Protein AF-A0A1I1B2F5-F1 (afdb_monomer_lite)

Secondary structure (DSSP, 8-state):
-PPPPHHHHHHHHHHHHHHHHHHHHHHHHHHHHHHHHHHTHHHHTT-EETTEEHHHHIIIIIHHHHHHHHHHHHHHHHHHHHHHHHTTT--

Radius of gyration: 19.72 Å; chains: 1; bounding box: 38×24×60 Å

Foldseek 3Di:
DDDPDPVVVVVVVVVVVLVVVLVVVLVVLLCCLVCCLVVCVVVQQVVADVNHRPSVCCVPPVVVVSVVVSVVSSVVSVVVVVVVVVVVVVD

Sequence (91 aa):
MDKPSPALQQRLDTHWHKTRRLTAILLAIWLLTGFLTVFFARELLHLNLFGWPLPFYMAAQGASLVYLAIIGLYAWRMRRLDRDFHAGEEA

Structure (mmCIF, N/CA/C/O backbone):
data_AF-A0A1I1B2F5-F1
#
_entry.id   AF-A0A1I1B2F5-F1
#
loop_
_atom_site.group_PDB
_atom_site.id
_atom_site.type_symbol
_atom_site.label_atom_id
_atom_site.label_alt_id
_atom_site.label_comp_id
_atom_site.label_asym_id
_atom_site.label_entity_id
_atom_site.label_seq_id
_atom_site.pdbx_PDB_ins_code
_atom_site.Cartn_x
_atom_site.Cartn_y
_atom_site.Cartn_z
_atom_site.occupancy
_atom_site.B_iso_or_equiv
_atom_site.auth_seq_id
_atom_site.auth_comp_id
_atom_site.auth_asym_id
_atom_site.auth_atom_id
_atom_site.pdbx_PDB_model_num
ATOM 1 N N . MET A 1 1 ? -8.058 -14.835 40.315 1.00 63.38 1 MET A N 1
ATOM 2 C CA . MET A 1 1 ? -7.923 -14.643 38.856 1.00 63.38 1 MET A CA 1
ATOM 3 C C . MET A 1 1 ? -9.322 -14.358 38.341 1.00 63.38 1 MET A C 1
ATOM 5 O O . MET A 1 1 ? -10.015 -15.273 37.907 1.00 63.38 1 MET A O 1
ATOM 9 N N . ASP A 1 2 ? -9.791 -13.130 38.543 1.00 65.50 2 ASP A N 1
ATOM 10 C CA . ASP A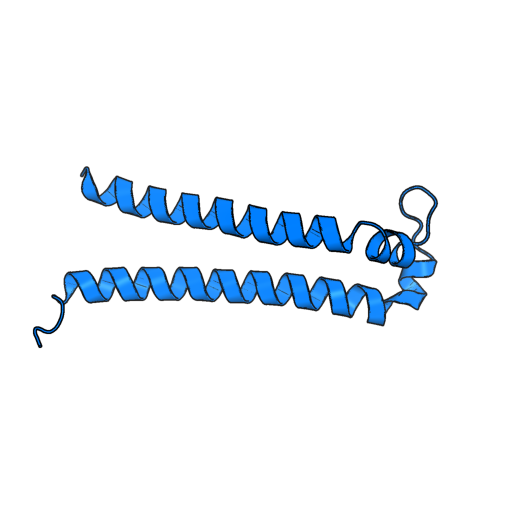 1 2 ? -11.169 -12.764 38.226 1.00 65.50 2 ASP A CA 1
ATOM 11 C C . ASP A 1 2 ? -11.353 -12.798 36.713 1.00 65.50 2 ASP A C 1
ATOM 13 O O . ASP A 1 2 ? -10.601 -12.175 35.961 1.00 65.50 2 ASP A O 1
ATOM 17 N N . LYS A 1 3 ? -12.309 -13.608 36.254 1.00 64.81 3 LYS A N 1
ATOM 18 C CA . LYS A 1 3 ? -12.645 -13.664 34.835 1.00 64.81 3 LYS A CA 1
ATOM 19 C C . LYS A 1 3 ? -13.214 -12.292 34.455 1.00 64.81 3 LYS A C 1
ATOM 21 O O . LYS A 1 3 ? -14.117 -11.823 35.149 1.00 64.81 3 LYS A O 1
ATOM 26 N N . PRO A 1 4 ? -12.702 -11.643 33.396 1.00 66.31 4 PRO A N 1
ATOM 27 C CA . PRO A 1 4 ? -13.222 -10.353 32.963 1.00 66.31 4 PRO A CA 1
ATOM 28 C C . PRO A 1 4 ? -14.728 -10.460 32.695 1.00 66.31 4 PRO A C 1
ATOM 30 O O . PRO A 1 4 ? -15.202 -11.494 32.221 1.00 66.31 4 PRO A O 1
ATOM 33 N N . SER A 1 5 ? -15.477 -9.405 33.028 1.00 75.50 5 SER A N 1
ATOM 34 C CA . SER A 1 5 ? -16.935 -9.370 32.872 1.00 75.50 5 SER A CA 1
ATOM 35 C C . SER A 1 5 ? -17.354 -9.680 31.421 1.00 75.50 5 SER A C 1
ATOM 37 O O . SER A 1 5 ? -16.633 -9.328 30.482 1.00 75.50 5 SER A O 1
ATOM 39 N N . PRO A 1 6 ? -18.516 -10.323 31.192 1.00 72.69 6 PRO A N 1
ATOM 40 C CA . PRO A 1 6 ? -18.930 -10.771 29.856 1.00 72.69 6 PRO A CA 1
ATOM 41 C C . PRO A 1 6 ? -19.045 -9.627 28.829 1.00 72.69 6 PRO A C 1
ATOM 43 O O . PRO A 1 6 ? -18.754 -9.823 27.651 1.00 72.69 6 PRO A O 1
ATOM 46 N N . ALA A 1 7 ? -19.372 -8.410 29.276 1.00 72.81 7 ALA A N 1
ATOM 47 C CA . ALA A 1 7 ? -19.378 -7.212 28.433 1.00 72.81 7 ALA A CA 1
ATOM 48 C C . ALA A 1 7 ? -17.968 -6.816 27.943 1.00 72.81 7 ALA A C 1
ATOM 50 O O . ALA A 1 7 ? -17.803 -6.399 26.797 1.00 72.81 7 ALA A O 1
ATOM 51 N N . LEU A 1 8 ? -16.931 -6.985 28.775 1.00 71.00 8 LEU A N 1
ATOM 52 C CA . LEU A 1 8 ? -15.546 -6.700 28.389 1.00 71.00 8 LEU A CA 1
ATOM 53 C C . LEU A 1 8 ? -15.034 -7.728 27.370 1.00 71.00 8 LEU A C 1
ATOM 55 O O . LEU A 1 8 ? -14.362 -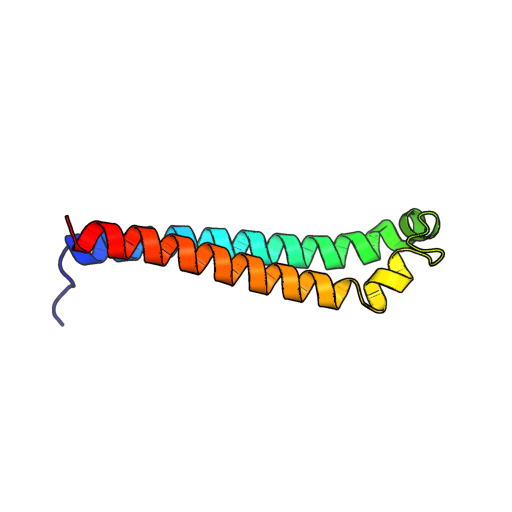7.355 26.410 1.00 71.00 8 LEU A O 1
ATOM 59 N N . GLN A 1 9 ? -15.407 -9.003 27.530 1.00 71.00 9 GLN A N 1
ATOM 60 C CA . GLN A 1 9 ? -15.061 -10.066 26.578 1.00 71.00 9 GLN A CA 1
ATOM 61 C C . GLN A 1 9 ? -15.639 -9.794 25.180 1.00 71.00 9 GLN A C 1
ATOM 63 O O . GLN A 1 9 ? -14.905 -9.858 24.197 1.00 71.00 9 GLN A O 1
ATOM 68 N N . GLN A 1 10 ? -16.905 -9.372 25.084 1.00 69.06 10 GLN A N 1
ATOM 69 C CA . GLN A 1 10 ? -17.523 -9.022 23.796 1.00 69.06 10 GLN A CA 1
ATOM 70 C C . GLN A 1 10 ? -16.847 -7.827 23.099 1.00 69.06 10 GLN A C 1
ATOM 72 O O . GLN A 1 10 ? -16.679 -7.837 21.872 1.00 69.06 10 GLN A O 1
ATOM 77 N N . ARG A 1 11 ? -16.428 -6.801 23.860 1.00 68.00 11 ARG A N 1
ATOM 78 C CA . ARG A 1 11 ? -15.673 -5.656 23.311 1.00 68.00 11 ARG A CA 1
ATOM 79 C C . ARG A 1 11 ? -14.310 -6.106 22.775 1.00 68.00 11 ARG A C 1
ATOM 81 O O . ARG A 1 11 ? -13.944 -5.716 21.666 1.00 68.00 11 ARG A O 1
ATOM 88 N N . LEU A 1 12 ? -13.599 -6.959 23.517 1.00 69.19 12 LEU A N 1
ATOM 89 C CA . LEU A 1 12 ? -12.297 -7.510 23.122 1.00 69.19 12 LEU A CA 1
ATOM 90 C C . LEU A 1 12 ? -12.384 -8.384 21.863 1.00 69.19 12 LEU A C 1
ATOM 92 O O . LEU A 1 12 ? -11.596 -8.178 20.940 1.00 69.19 12 LEU A O 1
ATOM 96 N N . ASP A 1 13 ? -13.363 -9.286 21.775 1.00 67.00 13 ASP A N 1
ATOM 97 C CA . ASP A 1 13 ? -13.553 -10.150 20.601 1.00 67.00 13 ASP A CA 1
ATOM 98 C C . ASP A 1 13 ? -13.871 -9.336 19.341 1.00 67.00 13 ASP A C 1
ATOM 100 O O . ASP A 1 13 ? -13.299 -9.556 18.267 1.00 67.00 13 ASP A O 1
ATOM 104 N N . THR A 1 14 ? -14.730 -8.321 19.469 1.00 68.75 14 THR A N 1
ATOM 105 C CA . THR A 1 14 ? -15.070 -7.431 18.350 1.00 68.75 14 THR A CA 1
ATOM 106 C C . THR A 1 14 ? -13.852 -6.630 17.874 1.00 68.75 14 THR A C 1
ATOM 108 O O . THR A 1 14 ? -13.652 -6.458 16.665 1.00 68.75 14 THR A O 1
ATOM 111 N N . HIS A 1 15 ? -13.007 -6.169 18.802 1.00 66.75 15 HIS A N 1
ATOM 112 C CA . HIS A 1 15 ? -11.745 -5.500 18.479 1.00 66.75 15 HIS A CA 1
ATOM 113 C C . HIS A 1 15 ? -10.767 -6.458 17.784 1.00 66.75 15 HIS A C 1
ATOM 115 O O . HIS A 1 15 ? -10.180 -6.119 16.754 1.00 66.75 15 HIS A O 1
ATOM 121 N N . TRP A 1 16 ? -10.652 -7.685 18.293 1.00 69.12 16 TRP A N 1
ATOM 122 C CA . TRP A 1 16 ? -9.753 -8.713 17.780 1.00 69.12 16 TRP A CA 1
ATOM 123 C C . TRP A 1 16 ? -10.068 -9.100 16.333 1.00 69.12 16 TRP A C 1
ATOM 125 O O . TRP A 1 16 ? -9.172 -9.125 15.483 1.00 69.12 16 TRP A O 1
ATOM 135 N N . HIS A 1 17 ? -11.343 -9.325 16.006 1.00 72.88 17 HIS A N 1
ATOM 136 C CA . HIS A 1 17 ? -11.756 -9.657 14.640 1.00 72.88 17 HIS A CA 1
ATOM 137 C C . HIS A 1 17 ? -11.450 -8.536 13.641 1.00 72.88 17 HIS A C 1
ATOM 139 O O . HIS A 1 17 ? -10.983 -8.802 12.527 1.00 72.88 17 HIS A O 1
ATOM 145 N N . LYS A 1 18 ? -11.679 -7.278 14.034 1.00 74.94 18 LYS A N 1
ATOM 146 C CA . LYS A 1 18 ? -11.404 -6.114 13.183 1.00 74.94 18 LYS A CA 1
ATOM 147 C C . LYS A 1 18 ? -9.903 -5.943 12.935 1.00 74.94 18 LYS A C 1
ATOM 149 O O . LYS A 1 18 ? -9.509 -5.783 11.778 1.00 74.94 18 LYS A O 1
ATOM 154 N N . THR A 1 19 ? -9.073 -6.043 13.973 1.00 76.56 19 THR A N 1
ATOM 155 C CA . THR A 1 19 ? -7.611 -5.961 13.839 1.00 76.56 19 THR A CA 1
ATOM 156 C C . THR A 1 19 ? -7.067 -7.110 12.993 1.00 76.56 19 THR A C 1
ATOM 158 O O . THR A 1 19 ? -6.278 -6.880 12.083 1.00 76.56 19 THR A O 1
ATOM 161 N N . ARG A 1 20 ? -7.555 -8.340 13.188 1.00 79.62 20 ARG A N 1
ATOM 162 C CA . ARG A 1 20 ? -7.106 -9.510 12.419 1.00 79.62 20 ARG A CA 1
ATOM 163 C C . ARG A 1 20 ? -7.419 -9.396 10.925 1.00 79.62 20 ARG A C 1
ATOM 165 O O . ARG A 1 20 ? -6.578 -9.734 10.095 1.00 79.62 20 ARG A O 1
ATOM 172 N N . ARG A 1 21 ? -8.598 -8.872 10.568 1.00 80.75 21 ARG A N 1
ATOM 173 C CA . ARG A 1 21 ? -8.950 -8.570 9.170 1.00 80.75 21 ARG A CA 1
ATOM 174 C C . ARG A 1 21 ? -8.043 -7.488 8.584 1.00 80.75 21 ARG A C 1
ATOM 176 O O . ARG A 1 21 ? -7.661 -7.585 7.422 1.00 80.75 21 ARG A O 1
ATOM 183 N N . LEU A 1 22 ? -7.688 -6.481 9.377 1.00 81.19 22 LEU A N 1
ATOM 184 C CA . LEU A 1 22 ? -6.756 -5.437 8.967 1.00 81.19 22 LEU A CA 1
ATOM 185 C C . LEU A 1 22 ? -5.377 -6.020 8.651 1.00 81.19 22 LEU A C 1
ATOM 187 O O . LEU A 1 22 ? -4.860 -5.811 7.558 1.00 81.19 22 LEU A O 1
ATOM 191 N N . THR A 1 23 ? -4.825 -6.806 9.576 1.00 82.75 23 THR A N 1
ATOM 192 C CA . THR A 1 23 ? -3.546 -7.498 9.405 1.00 82.75 23 THR A CA 1
ATOM 193 C C . THR A 1 23 ? -3.565 -8.401 8.175 1.00 82.75 23 THR A C 1
ATOM 195 O O . THR A 1 23 ? -2.623 -8.364 7.393 1.00 82.75 23 THR A O 1
ATOM 198 N N . ALA A 1 24 ? -4.648 -9.149 7.942 1.00 87.19 24 ALA A N 1
ATOM 199 C CA . ALA A 1 24 ? -4.781 -9.990 6.752 1.00 87.19 24 ALA A CA 1
ATOM 200 C C . ALA A 1 24 ? -4.749 -9.178 5.445 1.00 87.19 24 ALA A C 1
ATOM 202 O O . ALA A 1 24 ? -4.077 -9.579 4.500 1.00 87.19 24 ALA A O 1
ATOM 203 N N . ILE A 1 25 ? -5.422 -8.022 5.393 1.00 86.94 25 ILE A N 1
ATOM 204 C CA . ILE A 1 25 ? -5.386 -7.130 4.222 1.00 86.94 25 ILE A CA 1
ATOM 205 C C . ILE A 1 25 ? -3.980 -6.556 4.019 1.00 86.94 25 ILE A C 1
ATOM 207 O O . ILE A 1 25 ? -3.488 -6.540 2.896 1.00 86.94 25 ILE A O 1
ATOM 211 N N . LEU A 1 26 ? -3.316 -6.116 5.091 1.00 87.19 26 LEU A N 1
ATOM 212 C CA . LEU A 1 26 ? -1.956 -5.569 5.030 1.00 87.19 26 LEU A CA 1
ATOM 213 C C . LEU A 1 26 ? -0.963 -6.619 4.511 1.00 87.19 26 LEU A C 1
ATOM 215 O O . LEU A 1 26 ? -0.172 -6.326 3.618 1.00 87.19 26 LEU A O 1
ATOM 219 N N . LEU A 1 27 ? -1.060 -7.856 5.008 1.00 88.19 27 LEU A N 1
ATOM 220 C CA . LEU A 1 27 ? -0.265 -8.988 4.531 1.00 88.19 27 LEU A CA 1
ATOM 221 C C . LEU A 1 27 ? -0.579 -9.338 3.075 1.00 88.19 27 LEU A C 1
ATOM 223 O O . LEU A 1 27 ? 0.340 -9.614 2.311 1.00 88.19 27 LEU A O 1
ATOM 227 N N . ALA A 1 28 ? -1.851 -9.291 2.670 1.00 89.44 28 ALA A N 1
ATOM 228 C CA . ALA A 1 28 ? -2.242 -9.522 1.285 1.00 89.44 28 ALA A CA 1
ATOM 229 C C . ALA A 1 28 ? -1.674 -8.447 0.348 1.00 89.44 28 ALA A C 1
ATOM 231 O O . ALA A 1 28 ? -1.133 -8.793 -0.693 1.00 89.44 28 ALA A O 1
ATOM 232 N N . ILE A 1 29 ? -1.732 -7.162 0.716 1.00 88.12 29 ILE A N 1
ATOM 233 C CA . ILE A 1 29 ? -1.150 -6.065 -0.079 1.00 88.12 29 ILE A CA 1
ATOM 234 C C . ILE A 1 29 ? 0.365 -6.222 -0.179 1.00 88.12 29 ILE A C 1
ATOM 236 O O . ILE A 1 29 ? 0.923 -6.101 -1.269 1.00 88.12 29 ILE A O 1
ATOM 240 N N . TRP A 1 30 ? 1.027 -6.512 0.940 1.00 88.44 30 TRP A N 1
ATOM 241 C CA . TRP A 1 30 ? 2.463 -6.765 0.969 1.00 88.44 30 TRP A CA 1
ATOM 242 C C . TRP A 1 30 ? 2.847 -7.924 0.038 1.00 88.44 30 TRP A C 1
ATOM 244 O O . TRP A 1 30 ? 3.710 -7.762 -0.827 1.00 88.44 30 TRP A O 1
ATOM 254 N N . LEU A 1 31 ? 2.143 -9.057 0.153 1.00 90.44 31 LEU A N 1
ATOM 255 C CA . LEU A 1 31 ? 2.372 -10.243 -0.669 1.00 90.44 31 LEU A CA 1
ATOM 256 C C . LEU A 1 31 ? 2.113 -9.945 -2.144 1.00 90.44 31 LEU A C 1
ATOM 258 O O . LEU A 1 31 ? 2.958 -10.246 -2.974 1.00 90.44 31 LEU A O 1
ATOM 262 N N . LEU A 1 32 ? 0.970 -9.337 -2.472 1.00 89.19 32 LEU A N 1
ATOM 263 C CA . LEU A 1 32 ? 0.611 -8.987 -3.843 1.00 89.19 32 LEU A CA 1
ATOM 264 C C . LEU A 1 32 ? 1.650 -8.058 -4.453 1.00 89.19 32 LEU A C 1
ATOM 266 O O . LEU A 1 32 ? 2.076 -8.291 -5.573 1.00 89.19 32 LEU A O 1
ATOM 270 N N . THR A 1 33 ? 2.105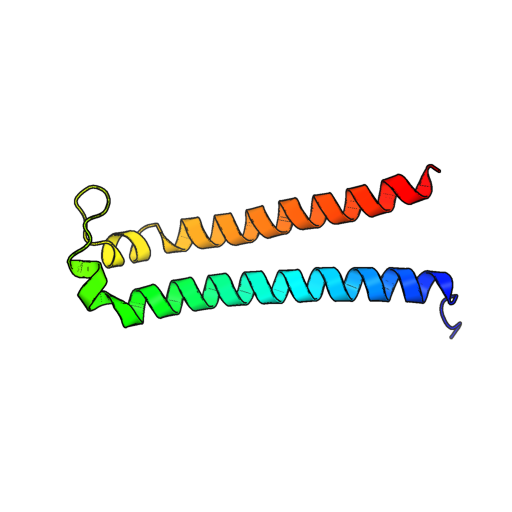 -7.047 -3.719 1.00 85.00 33 THR A N 1
ATOM 271 C CA . THR A 1 33 ? 3.096 -6.102 -4.238 1.00 85.00 33 THR A CA 1
ATOM 272 C C . THR A 1 33 ? 4.419 -6.800 -4.535 1.00 85.00 33 THR A C 1
ATOM 274 O O . THR A 1 33 ? 4.953 -6.636 -5.629 1.00 85.00 33 THR A O 1
ATOM 277 N N . GLY A 1 34 ? 4.944 -7.605 -3.606 1.00 84.25 34 GLY A N 1
ATOM 278 C CA . GLY A 1 34 ? 6.191 -8.339 -3.832 1.00 84.25 34 GLY A CA 1
ATOM 279 C C . GLY A 1 34 ? 6.053 -9.396 -4.930 1.00 84.25 34 GLY A C 1
ATOM 280 O O . GLY A 1 34 ? 6.858 -9.448 -5.859 1.00 84.25 34 GLY A O 1
ATOM 281 N N . PHE A 1 35 ? 4.995 -10.202 -4.859 1.00 87.56 35 PHE A N 1
ATOM 282 C CA . PHE A 1 35 ? 4.757 -11.309 -5.775 1.00 87.56 35 PHE A CA 1
ATOM 283 C C . PHE A 1 35 ? 4.434 -10.832 -7.191 1.00 87.56 35 PHE A C 1
ATOM 285 O O . PHE A 1 35 ? 5.091 -11.287 -8.118 1.00 87.56 35 PHE A O 1
ATOM 292 N N . LEU A 1 36 ? 3.495 -9.895 -7.389 1.00 85.12 36 LEU A N 1
ATOM 293 C CA . LEU A 1 36 ? 3.170 -9.395 -8.733 1.00 85.12 36 LEU A CA 1
ATOM 294 C C . LEU A 1 36 ? 4.374 -8.701 -9.369 1.00 85.12 36 LEU A C 1
ATOM 296 O O . LEU A 1 36 ? 4.613 -8.911 -10.553 1.00 85.12 36 LEU A O 1
ATOM 300 N N . THR A 1 37 ? 5.146 -7.920 -8.605 1.00 82.56 37 THR A N 1
ATOM 301 C CA . THR A 1 37 ? 6.313 -7.208 -9.153 1.00 82.56 37 THR A CA 1
ATOM 302 C C . THR A 1 37 ? 7.357 -8.179 -9.704 1.00 82.56 37 THR A C 1
ATOM 304 O O . THR A 1 37 ? 7.921 -7.922 -10.763 1.00 82.56 37 THR A O 1
ATOM 307 N N . VAL A 1 38 ? 7.603 -9.302 -9.019 1.00 84.19 38 VAL A N 1
ATOM 308 C CA . VAL A 1 38 ? 8.592 -10.304 -9.448 1.00 84.19 38 VAL A CA 1
ATOM 309 C C . VAL A 1 38 ? 8.013 -11.261 -10.491 1.00 84.19 38 VAL A C 1
ATOM 311 O O . VAL A 1 38 ? 8.653 -11.522 -11.507 1.00 84.19 38 VAL A O 1
ATOM 314 N N . PHE A 1 39 ? 6.801 -11.771 -10.270 1.00 87.06 39 PHE A N 1
ATOM 315 C CA . PHE A 1 39 ? 6.153 -12.746 -11.147 1.00 87.06 39 PHE A CA 1
ATOM 316 C C . PHE A 1 39 ? 5.848 -12.155 -12.525 1.00 87.06 39 PHE A C 1
ATOM 318 O O . PHE A 1 39 ? 6.176 -12.760 -13.540 1.00 87.06 39 PHE A O 1
ATOM 325 N N . PHE A 1 40 ? 5.292 -10.941 -12.567 1.00 85.81 40 PHE A N 1
ATOM 326 C CA . PHE A 1 40 ? 5.000 -10.237 -13.815 1.00 85.81 40 PHE A CA 1
ATOM 327 C C . PHE A 1 40 ? 6.148 -9.332 -14.261 1.00 85.81 40 PHE A C 1
ATOM 329 O O . PHE A 1 40 ? 5.928 -8.475 -15.108 1.00 85.81 40 PHE A O 1
ATOM 336 N N . ALA A 1 41 ? 7.367 -9.471 -13.722 1.00 82.81 41 ALA A N 1
ATOM 337 C CA . ALA A 1 41 ? 8.480 -8.570 -14.043 1.00 82.81 41 ALA A CA 1
ATOM 338 C C . ALA A 1 41 ? 8.714 -8.426 -15.558 1.00 82.81 41 ALA A C 1
ATOM 340 O O . ALA A 1 41 ? 9.092 -7.353 -16.024 1.00 82.81 41 ALA A O 1
ATOM 341 N N . ARG A 1 42 ? 8.464 -9.498 -16.323 1.00 81.38 42 ARG A N 1
ATOM 342 C CA . ARG A 1 42 ? 8.623 -9.542 -17.780 1.00 81.38 42 ARG A CA 1
ATOM 343 C C . ARG A 1 42 ? 7.523 -8.753 -18.503 1.00 81.38 42 ARG A C 1
ATOM 345 O O . ARG A 1 42 ? 7.847 -7.873 -19.291 1.00 81.38 42 ARG A O 1
ATOM 352 N N . GLU A 1 43 ? 6.251 -8.979 -18.182 1.00 83.44 43 GLU A N 1
ATOM 353 C CA . GLU A 1 43 ? 5.118 -8.183 -18.684 1.00 83.44 43 GLU A CA 1
ATOM 354 C C . GLU A 1 43 ? 5.199 -6.710 -18.252 1.00 83.44 43 GLU A C 1
ATOM 356 O O . GLU A 1 43 ? 4.980 -5.801 -19.051 1.00 83.44 43 GLU A O 1
ATOM 361 N N . LEU A 1 44 ? 5.563 -6.463 -16.994 1.00 81.69 44 LEU A N 1
ATOM 362 C CA . LEU A 1 44 ? 5.725 -5.134 -16.408 1.00 81.69 44 LEU A CA 1
ATOM 363 C C . LEU A 1 44 ? 6.876 -4.354 -17.052 1.00 81.69 44 LEU A C 1
ATOM 365 O O . LEU A 1 44 ? 6.860 -3.127 -17.018 1.00 81.69 44 LEU A O 1
ATOM 369 N N . LEU A 1 45 ? 7.850 -5.031 -17.666 1.00 81.94 45 LEU A N 1
ATOM 370 C CA . LEU A 1 45 ? 8.938 -4.386 -18.400 1.00 81.94 45 LEU A CA 1
ATOM 371 C C . LEU A 1 45 ? 8.426 -3.566 -19.594 1.00 81.94 45 LEU A C 1
ATOM 373 O O . LEU A 1 45 ? 9.037 -2.566 -19.959 1.00 81.94 45 LEU A O 1
ATOM 377 N N . HIS A 1 46 ? 7.302 -3.979 -20.189 1.00 81.69 46 HIS A N 1
ATOM 378 C CA . HIS A 1 46 ? 6.649 -3.260 -21.286 1.00 81.69 46 HIS A CA 1
ATOM 379 C C . HIS A 1 46 ? 5.803 -2.079 -20.799 1.00 81.69 46 HIS A C 1
ATOM 381 O O . HIS A 1 46 ? 5.463 -1.192 -21.585 1.00 81.69 46 HIS A O 1
ATOM 387 N N . LEU A 1 47 ? 5.463 -2.051 -19.508 1.00 81.00 47 LEU A N 1
ATOM 388 C CA . LEU A 1 47 ? 4.755 -0.943 -18.890 1.00 81.00 47 LEU A CA 1
ATOM 389 C C . LEU A 1 47 ? 5.773 0.087 -18.406 1.00 81.00 47 LEU A C 1
ATOM 391 O O . LEU A 1 47 ? 6.476 -0.107 -17.417 1.00 81.00 47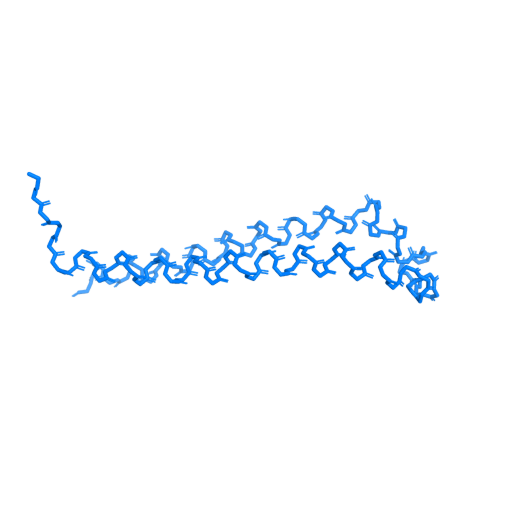 LEU A O 1
ATOM 395 N N . ASN A 1 48 ? 5.832 1.213 -19.109 1.00 81.75 48 ASN A N 1
ATOM 396 C CA . ASN A 1 48 ? 6.668 2.336 -18.712 1.00 81.75 48 ASN A CA 1
ATOM 397 C C . ASN A 1 48 ? 5.865 3.291 -17.832 1.00 81.75 48 ASN A C 1
ATOM 399 O O . ASN A 1 48 ? 4.867 3.867 -18.263 1.00 81.75 48 ASN A O 1
ATOM 403 N N . LEU A 1 49 ? 6.328 3.483 -16.601 1.00 80.19 49 LEU A N 1
ATOM 404 C CA . LEU A 1 49 ? 5.760 4.419 -15.641 1.00 80.19 49 LEU A CA 1
ATOM 405 C C . LEU A 1 49 ? 6.746 5.581 -15.491 1.00 80.19 49 LEU A C 1
ATOM 407 O O . LEU A 1 49 ? 7.911 5.382 -15.155 1.00 80.19 49 LEU A O 1
ATOM 411 N N . PHE A 1 50 ? 6.305 6.797 -15.831 1.00 81.56 50 PHE A N 1
ATOM 412 C CA . PHE A 1 50 ? 7.163 7.994 -15.903 1.00 81.56 50 PHE A CA 1
ATOM 413 C C . PHE A 1 50 ? 8.417 7.839 -16.793 1.00 81.56 50 PHE A C 1
ATOM 415 O O . PHE A 1 50 ? 9.435 8.481 -16.553 1.00 81.56 50 PHE A O 1
ATOM 422 N N . GLY A 1 51 ? 8.352 6.993 -17.827 1.00 79.38 51 GLY A N 1
ATOM 423 C CA . GLY A 1 51 ? 9.468 6.751 -18.753 1.00 79.38 51 GLY A CA 1
ATOM 424 C C . GLY A 1 51 ? 10.464 5.676 -18.305 1.00 79.38 51 GLY A C 1
ATOM 425 O O . GLY A 1 51 ? 11.413 5.408 -19.035 1.00 79.38 51 GLY A O 1
ATOM 426 N N . TRP A 1 52 ? 10.235 5.032 -17.156 1.00 79.62 52 TRP A N 1
ATOM 427 C CA . TRP A 1 52 ? 11.054 3.927 -16.653 1.00 79.62 52 TRP A CA 1
ATOM 428 C C . TRP A 1 52 ? 10.237 2.632 -16.606 1.00 79.62 52 TRP A C 1
ATOM 430 O O . TRP A 1 52 ? 9.035 2.693 -16.326 1.00 79.62 52 TRP A O 1
ATOM 440 N N . PRO A 1 53 ? 10.855 1.456 -16.818 1.00 84.88 53 PRO A N 1
ATOM 441 C CA . PRO A 1 53 ? 10.160 0.184 -16.660 1.00 84.88 53 PRO A CA 1
ATOM 442 C C . PRO A 1 53 ? 9.584 0.060 -15.247 1.00 84.88 53 PRO A C 1
ATOM 444 O O . PRO A 1 53 ? 10.285 0.292 -14.256 1.00 84.88 53 PRO A O 1
ATOM 447 N N . LEU A 1 54 ? 8.319 -0.346 -15.143 1.00 84.94 54 LEU A N 1
ATOM 448 C CA . LEU A 1 54 ? 7.599 -0.465 -13.872 1.00 84.94 54 LEU A CA 1
ATOM 449 C C . LEU A 1 54 ? 8.343 -1.286 -12.800 1.00 84.94 54 LEU A C 1
ATOM 451 O O . LEU A 1 54 ? 8.396 -0.825 -11.659 1.00 84.94 54 LEU A O 1
ATOM 455 N N . PRO A 1 55 ? 8.985 -2.434 -13.113 1.00 83.44 55 PRO A N 1
ATOM 456 C CA . PRO A 1 55 ? 9.738 -3.210 -12.125 1.00 83.44 55 PRO A CA 1
ATOM 457 C C . PRO A 1 55 ? 10.892 -2.410 -11.518 1.00 83.44 55 PRO A C 1
ATOM 459 O O . PRO A 1 55 ? 11.185 -2.532 -10.330 1.00 83.44 55 PRO A O 1
ATOM 462 N N . PHE A 1 56 ? 11.520 -1.554 -12.327 1.00 83.25 56 PHE A N 1
ATOM 463 C CA . PHE A 1 56 ? 12.634 -0.712 -11.909 1.00 83.25 56 PHE A CA 1
ATOM 464 C C . PHE A 1 56 ? 12.158 0.400 -10.970 1.00 83.25 56 PHE A C 1
ATOM 466 O O . PHE A 1 56 ? 12.757 0.633 -9.922 1.00 83.25 56 PHE A O 1
ATOM 473 N N . TYR A 1 57 ? 11.027 1.034 -11.293 1.00 86.88 57 TYR A N 1
ATOM 474 C CA . TYR A 1 57 ? 10.382 2.007 -10.409 1.00 86.88 57 TYR A CA 1
ATOM 475 C C . TYR A 1 57 ? 9.941 1.373 -9.082 1.00 86.88 57 TYR A C 1
ATOM 477 O O . TYR A 1 57 ? 10.153 1.954 -8.015 1.00 86.88 57 TYR A O 1
ATOM 485 N N . MET A 1 58 ? 9.368 0.166 -9.132 1.00 86.44 58 MET A N 1
ATOM 486 C CA . MET A 1 58 ? 8.956 -0.571 -7.937 1.00 86.44 58 MET A CA 1
ATOM 487 C C . MET A 1 58 ? 10.141 -0.904 -7.029 1.00 86.44 58 MET A C 1
ATOM 489 O O . MET A 1 58 ? 10.026 -0.734 -5.816 1.00 86.44 58 MET A O 1
ATOM 493 N N . ALA A 1 59 ? 11.282 -1.296 -7.600 1.00 83.06 59 ALA A N 1
ATOM 494 C CA . ALA A 1 59 ? 12.513 -1.530 -6.850 1.00 83.06 59 ALA A CA 1
ATOM 495 C C . ALA A 1 59 ? 13.110 -0.239 -6.262 1.00 83.06 59 ALA A C 1
ATOM 497 O O . ALA A 1 59 ? 13.607 -0.254 -5.140 1.00 83.06 59 ALA A O 1
ATOM 498 N N . ALA A 1 60 ? 13.050 0.876 -6.996 1.00 86.81 60 ALA A N 1
ATOM 499 C CA . ALA A 1 60 ? 13.645 2.139 -6.568 1.00 86.81 60 ALA A CA 1
ATOM 500 C C . ALA A 1 60 ? 12.821 2.870 -5.495 1.00 86.81 60 ALA A C 1
ATOM 502 O O . ALA A 1 60 ? 13.376 3.365 -4.517 1.00 86.81 60 ALA A O 1
ATOM 503 N N . GLN A 1 61 ? 11.504 2.990 -5.688 1.00 87.06 61 GLN A N 1
ATOM 504 C CA . GLN A 1 61 ? 10.638 3.819 -4.834 1.00 87.06 61 GLN A CA 1
ATOM 505 C C . GLN A 1 61 ? 9.249 3.222 -4.595 1.00 87.06 61 GLN A C 1
ATOM 507 O O . GLN A 1 61 ? 8.645 3.483 -3.552 1.00 87.06 61 GLN A O 1
ATOM 512 N N . GLY A 1 62 ? 8.729 2.412 -5.521 1.00 87.06 62 GLY A N 1
ATOM 513 C CA . GLY A 1 62 ? 7.373 1.874 -5.405 1.00 87.06 62 GLY A CA 1
ATOM 514 C C . GLY A 1 62 ? 7.182 0.981 -4.177 1.00 87.06 62 GLY A C 1
ATOM 515 O O . GLY A 1 62 ? 6.160 1.098 -3.506 1.00 87.06 62 GLY A O 1
ATOM 516 N N . ALA A 1 63 ? 8.179 0.172 -3.801 1.00 85.62 63 ALA A N 1
ATOM 517 C CA . ALA A 1 63 ? 8.134 -0.624 -2.573 1.00 85.62 63 ALA A CA 1
ATOM 518 C C . ALA A 1 63 ? 7.978 0.261 -1.323 1.00 85.62 63 ALA A C 1
ATOM 520 O O . ALA A 1 63 ? 7.112 0.004 -0.486 1.00 85.62 63 ALA A O 1
ATOM 521 N N . SER A 1 64 ? 8.755 1.343 -1.224 1.00 89.62 64 SER A N 1
ATOM 522 C CA . SER A 1 64 ? 8.672 2.297 -0.111 1.00 89.62 64 SER A CA 1
ATOM 523 C C . SER A 1 64 ? 7.304 2.979 -0.040 1.00 89.62 64 SER A C 1
ATOM 525 O O . SER A 1 64 ? 6.718 3.067 1.039 1.00 89.62 64 SER A O 1
ATOM 527 N N . LEU A 1 65 ? 6.749 3.404 -1.182 1.00 89.94 65 LEU A N 1
ATOM 528 C CA . LEU A 1 65 ? 5.403 3.989 -1.244 1.00 89.94 65 LEU A CA 1
ATOM 529 C C . LEU A 1 65 ? 4.322 2.999 -0.802 1.00 89.94 65 LEU A C 1
ATOM 531 O O . LEU A 1 65 ? 3.398 3.380 -0.085 1.00 89.94 65 LEU A O 1
ATOM 535 N N . VAL A 1 66 ? 4.453 1.725 -1.171 1.00 89.06 66 VAL A N 1
ATOM 536 C CA . VAL A 1 66 ? 3.532 0.674 -0.725 1.00 89.06 66 VAL A CA 1
ATOM 537 C C . VAL A 1 66 ? 3.612 0.480 0.786 1.00 89.06 66 VAL A C 1
ATOM 539 O O . VAL A 1 66 ? 2.571 0.410 1.436 1.00 89.06 66 VAL A O 1
ATOM 542 N N . TYR A 1 67 ? 4.809 0.460 1.377 1.00 86.75 67 TYR A N 1
ATOM 543 C CA . TYR A 1 67 ? 4.941 0.396 2.835 1.00 86.75 67 TYR A CA 1
ATOM 544 C C . TYR A 1 67 ? 4.311 1.607 3.531 1.00 86.75 67 TYR A C 1
ATOM 546 O O . TYR A 1 67 ? 3.604 1.438 4.524 1.00 86.75 67 TYR A O 1
ATOM 554 N N . LEU A 1 68 ? 4.488 2.819 2.997 1.00 90.88 68 LEU A N 1
ATOM 555 C CA . LEU A 1 68 ? 3.810 4.005 3.526 1.00 90.88 68 LEU A CA 1
ATOM 556 C C . LEU A 1 68 ? 2.285 3.897 3.401 1.00 90.88 68 LEU A C 1
ATOM 558 O O . LEU A 1 68 ? 1.574 4.248 4.341 1.00 90.88 68 LEU A O 1
ATOM 562 N N . ALA A 1 69 ? 1.773 3.363 2.290 1.00 88.38 69 ALA A N 1
ATOM 563 C CA . ALA A 1 69 ? 0.344 3.122 2.105 1.00 88.38 69 ALA A CA 1
ATOM 564 C C . ALA A 1 69 ? -0.198 2.086 3.105 1.00 88.38 69 ALA A C 1
ATOM 566 O O . ALA A 1 69 ? -1.264 2.296 3.680 1.00 88.38 69 ALA A O 1
ATOM 567 N N . ILE A 1 70 ? 0.550 1.010 3.369 1.00 87.25 70 ILE A N 1
ATOM 568 C CA . ILE A 1 70 ? 0.253 0.003 4.401 1.00 87.25 70 ILE A CA 1
ATOM 569 C C . ILE A 1 70 ? 0.152 0.678 5.779 1.00 87.25 70 ILE A C 1
ATOM 571 O O . ILE A 1 70 ? -0.856 0.520 6.471 1.00 87.25 70 ILE A O 1
ATOM 575 N N . ILE A 1 71 ? 1.148 1.484 6.160 1.00 87.31 71 ILE A N 1
ATOM 576 C CA . ILE A 1 71 ? 1.172 2.194 7.449 1.00 87.31 71 ILE A CA 1
ATOM 577 C C . ILE A 1 71 ? 0.018 3.202 7.546 1.00 87.31 71 ILE A C 1
ATOM 579 O O . ILE A 1 71 ? -0.685 3.249 8.556 1.00 87.31 71 ILE A O 1
ATOM 583 N N . GLY A 1 72 ? -0.220 3.985 6.493 1.00 87.19 72 GLY A N 1
ATOM 584 C CA . GLY A 1 72 ? -1.297 4.971 6.441 1.00 87.19 72 GLY A CA 1
ATOM 585 C C . GLY A 1 72 ? -2.682 4.330 6.522 1.00 87.19 72 GLY A C 1
ATOM 586 O O . GLY A 1 72 ? -3.531 4.791 7.287 1.00 87.19 72 GLY A O 1
ATOM 587 N N . LEU A 1 73 ? -2.903 3.228 5.797 1.00 84.56 73 LEU A N 1
ATOM 588 C CA . LEU A 1 73 ? -4.149 2.466 5.844 1.00 84.56 73 LEU A CA 1
ATOM 589 C C . LEU A 1 73 ? -4.382 1.885 7.240 1.00 84.56 73 LEU A C 1
ATOM 591 O O . LEU A 1 73 ? -5.498 1.971 7.758 1.00 84.56 73 LEU A O 1
ATOM 595 N N . TYR A 1 74 ? -3.332 1.342 7.863 1.00 84.44 74 TYR A N 1
ATOM 596 C CA . TYR A 1 74 ? -3.386 0.869 9.241 1.00 84.44 74 TYR A CA 1
ATOM 597 C C . TYR A 1 74 ? -3.794 1.997 10.196 1.00 84.44 74 TYR A C 1
ATOM 599 O O . TYR A 1 74 ? -4.796 1.871 10.902 1.00 84.44 74 TYR A O 1
ATOM 607 N N . ALA A 1 75 ? -3.085 3.129 10.163 1.00 83.19 75 ALA A N 1
ATOM 608 C CA . ALA A 1 75 ? -3.328 4.265 11.048 1.00 83.19 75 ALA A CA 1
ATOM 609 C C . ALA A 1 75 ? -4.733 4.865 10.866 1.00 83.19 75 ALA A C 1
ATOM 611 O O . ALA A 1 75 ? -5.429 5.135 11.847 1.00 83.19 75 ALA A O 1
ATOM 612 N N . TRP A 1 76 ? -5.188 5.033 9.620 1.00 81.12 76 TRP A N 1
ATOM 613 C CA . TRP A 1 76 ? -6.536 5.522 9.324 1.00 81.12 76 TRP A CA 1
ATOM 614 C C . TRP A 1 76 ? -7.609 4.573 9.854 1.00 81.12 76 TRP A C 1
ATOM 616 O O . TRP A 1 76 ? -8.613 5.005 10.428 1.00 81.12 76 TRP A O 1
ATOM 626 N N . ARG A 1 77 ? -7.405 3.262 9.691 1.00 80.62 77 ARG A N 1
ATOM 627 C CA . ARG A 1 77 ? -8.401 2.284 10.112 1.00 80.62 77 ARG A CA 1
ATOM 628 C C . ARG A 1 77 ? -8.429 2.085 11.622 1.00 80.62 77 ARG A C 1
ATOM 630 O O . ARG A 1 77 ? -9.529 1.921 12.149 1.00 80.62 77 ARG A O 1
ATOM 637 N N . MET A 1 78 ? -7.275 2.170 12.284 1.00 76.94 78 MET A N 1
ATOM 638 C CA . MET A 1 78 ? -7.150 2.201 13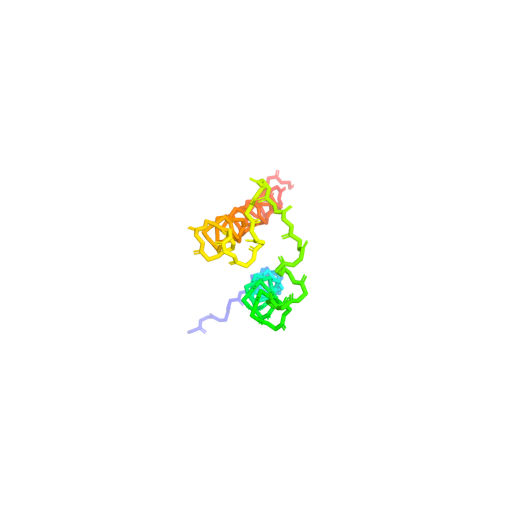.743 1.00 76.94 78 MET A CA 1
ATOM 639 C C . MET A 1 78 ? -7.880 3.424 14.313 1.00 76.94 78 MET A C 1
ATOM 641 O O . MET A 1 78 ? -8.752 3.268 15.158 1.00 76.94 78 MET A O 1
ATOM 645 N N . ARG A 1 79 ? -7.652 4.620 13.744 1.00 78.62 79 ARG A N 1
ATOM 646 C CA . ARG A 1 79 ? -8.384 5.848 14.117 1.00 78.62 79 ARG A CA 1
ATOM 647 C C . ARG A 1 79 ? -9.894 5.723 13.950 1.00 78.62 79 ARG A C 1
ATOM 649 O O . ARG A 1 79 ? -10.651 6.268 14.745 1.00 78.62 79 ARG A O 1
ATOM 656 N N . ARG A 1 80 ? -10.354 5.023 12.908 1.00 76.94 80 ARG A N 1
ATOM 657 C CA . ARG A 1 80 ? -11.788 4.773 12.714 1.00 76.94 80 ARG A CA 1
ATOM 658 C C . ARG A 1 80 ? -12.354 3.828 13.778 1.00 76.94 80 ARG A C 1
ATOM 660 O O . ARG A 1 80 ? -13.479 4.048 14.197 1.00 76.94 80 ARG A O 1
ATOM 667 N N . LEU A 1 81 ? -11.600 2.807 14.197 1.00 71.00 81 LEU A N 1
ATOM 668 C CA . LEU A 1 81 ? -12.006 1.932 15.302 1.00 71.00 81 LEU A CA 1
ATOM 669 C C . LEU A 1 81 ? -12.088 2.691 16.629 1.00 71.00 81 LEU A C 1
ATOM 671 O O . LEU A 1 81 ? -13.103 2.573 17.303 1.00 71.00 81 LEU A O 1
ATOM 675 N N . ASP A 1 82 ? -11.069 3.488 16.956 1.00 70.62 82 ASP A N 1
ATOM 676 C CA . ASP A 1 82 ? -11.049 4.300 18.181 1.00 70.62 82 ASP A CA 1
ATOM 677 C C . ASP A 1 82 ? -12.227 5.272 18.230 1.00 70.62 82 ASP A C 1
ATOM 679 O O . ASP A 1 82 ? -12.879 5.412 19.261 1.00 70.62 82 ASP A O 1
ATOM 683 N N . ARG A 1 83 ? -12.552 5.911 17.099 1.00 70.06 83 ARG A N 1
ATOM 684 C CA . ARG A 1 83 ? -13.694 6.827 17.024 1.00 70.06 83 ARG A CA 1
ATOM 685 C C . ARG A 1 83 ? -15.027 6.121 17.276 1.00 70.06 83 ARG A C 1
ATOM 687 O O . ARG A 1 83 ? -15.878 6.684 17.953 1.00 70.06 83 ARG A O 1
ATOM 694 N N . ASP A 1 84 ? -15.202 4.906 16.755 1.00 66.56 84 ASP A N 1
ATOM 695 C CA . ASP A 1 84 ? -16.401 4.099 17.017 1.00 66.56 84 ASP A CA 1
ATOM 696 C C . ASP A 1 84 ? -16.471 3.648 18.494 1.00 66.56 84 ASP A C 1
ATOM 698 O O . ASP A 1 84 ? -17.560 3.426 19.015 1.00 66.56 84 ASP A O 1
ATOM 702 N N . PHE A 1 85 ? -15.325 3.499 19.169 1.00 64.50 85 PHE A N 1
ATOM 703 C CA . PHE A 1 85 ? -15.247 3.075 20.570 1.00 64.50 85 PHE A CA 1
ATOM 704 C C . PHE A 1 85 ? -15.531 4.228 21.544 1.00 64.50 85 PHE A C 1
ATOM 706 O O . PHE A 1 85 ? -16.330 4.047 22.459 1.00 64.50 85 PHE A O 1
ATOM 713 N N . HIS A 1 86 ? -14.954 5.412 21.304 1.00 59.50 86 HIS A N 1
ATOM 714 C CA . HIS A 1 86 ? -15.199 6.623 22.100 1.00 59.50 86 HIS A CA 1
ATOM 715 C C . HIS A 1 86 ? -16.626 7.164 21.940 1.00 59.50 86 HIS A C 1
ATOM 717 O O . HIS A 1 86 ? -17.233 7.582 22.920 1.00 59.50 86 HI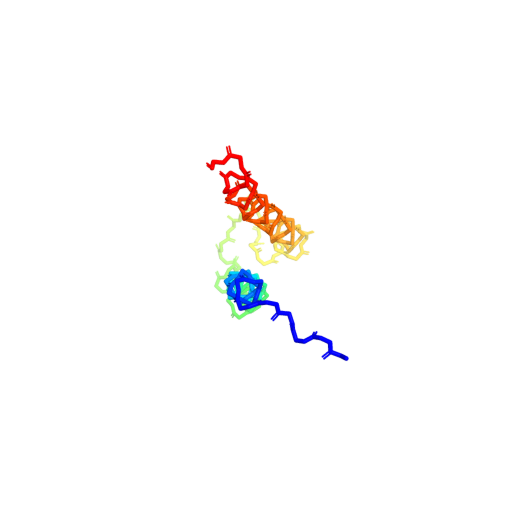S A O 1
ATOM 723 N N . ALA A 1 87 ? -17.210 7.097 20.737 1.00 56.97 87 ALA A N 1
ATOM 724 C CA . ALA A 1 87 ? -18.593 7.534 20.515 1.00 56.97 87 ALA A CA 1
ATOM 725 C C . ALA A 1 87 ? -19.638 6.681 21.264 1.00 56.97 87 ALA A C 1
ATOM 727 O O . ALA A 1 87 ? -20.765 7.127 21.449 1.00 56.97 87 ALA A O 1
ATOM 728 N N . GLY A 1 88 ? -19.283 5.459 21.676 1.00 54.72 88 GLY A N 1
ATOM 729 C CA . GLY A 1 88 ? -20.139 4.592 22.488 1.00 54.72 88 GLY A CA 1
ATOM 730 C C . GLY A 1 88 ? -19.966 4.761 24.001 1.00 54.72 88 GLY A C 1
ATOM 731 O O . GLY A 1 88 ? -20.689 4.109 24.744 1.00 54.72 88 GLY A O 1
ATOM 732 N N . GLU A 1 89 ? -19.007 5.572 24.461 1.00 53.53 89 GLU A N 1
ATOM 733 C CA . GLU A 1 89 ? -18.803 5.867 25.891 1.00 53.53 89 GLU A CA 1
ATOM 734 C C . GLU A 1 89 ? -19.455 7.191 26.323 1.00 53.53 89 GLU A C 1
ATOM 736 O O . GLU A 1 89 ? -19.638 7.409 27.518 1.00 53.53 89 GLU A O 1
ATOM 741 N N . GLU A 1 90 ? -19.840 8.049 25.371 1.00 48.84 90 GLU A N 1
ATOM 742 C CA . GLU A 1 90 ? -20.483 9.350 25.628 1.00 48.84 90 GLU A CA 1
ATOM 743 C C . GLU A 1 90 ? -22.021 9.347 25.460 1.00 48.84 90 GLU A C 1
ATOM 745 O O . GLU A 1 90 ? -22.646 10.393 25.641 1.00 48.84 90 GLU A O 1
ATOM 750 N N . ALA A 1 91 ? -22.636 8.206 25.122 1.00 44.06 91 ALA A N 1
ATOM 751 C CA . ALA A 1 91 ? -24.086 8.045 24.929 1.00 44.06 91 ALA A CA 1
ATOM 752 C C . ALA A 1 91 ? -24.690 7.072 25.950 1.00 44.06 91 ALA A C 1
ATOM 754 O O . ALA A 1 91 ? -25.803 7.366 26.443 1.00 44.06 91 ALA A O 1
#

pLDDT: mean 78.52, std 10.11, range [44.06, 90.88]